Protein AF-A0A952EZM9-F1 (afdb_monomer_lite)

Secondary structure (DSSP, 8-state):
-------HHHHHHHHHHHHHHHHHHHHHHTT---HHHHHHHHHHHHHHHHHHHHHHHHHHTTT-EE-TTT--SSEEEEEEGGG----SSTTS-SSEEEEEEGGGTT--EEEE-TT-SS-EEE-HHHHHHHHHHHHH--TTSPPP-----

pLDDT: mean 84.85, std 15.26, range [39.38, 98.56]

Sequence (149 aa):
MSRRTPAHARSKKAEAKKARRNKRRAVRDASWLPENVLDELVTTQAAIATDLEAFDQRVTERGWEFDEEESDEEFAFWFYELSGADVEDGDLAPMTTIWMSADEDAEIVHLMLVGATEASEFTPDEFFEHIDVIEAHRLGDSAPDLDLS

Structure (mmCIF, N/CA/C/O backbone):
data_AF-A0A952EZM9-F1
#
_entry.id   AF-A0A952EZM9-F1
#
loop_
_atom_site.group_PDB
_atom_site.id
_atom_site.type_symbol
_atom_site.label_atom_id
_atom_site.label_alt_id
_atom_site.label_comp_id
_atom_site.label_asym_id
_atom_site.label_entity_id
_atom_site.label_seq_id
_atom_site.pdbx_PDB_ins_code
_atom_site.Cartn_x
_atom_site.Cartn_y
_atom_site.Cartn_z
_atom_site.occupancy
_atom_site.B_iso_or_equiv
_atom_site.auth_seq_id
_atom_site.auth_comp_id
_atom_site.auth_asym_id
_atom_site.auth_atom_id
_atom_site.pdbx_PDB_model_num
ATOM 1 N N . MET A 1 1 ? -46.713 50.381 55.520 1.00 39.38 1 MET A N 1
ATOM 2 C CA . MET A 1 1 ? -45.482 49.557 55.561 1.00 39.38 1 MET A CA 1
ATOM 3 C C . MET A 1 1 ? -45.692 48.320 54.695 1.00 39.38 1 MET A C 1
ATOM 5 O O . MET A 1 1 ? -46.380 47.405 55.123 1.00 39.38 1 MET A O 1
ATOM 9 N N . SER A 1 2 ? -45.189 48.320 53.458 1.00 41.84 2 SER A N 1
ATOM 10 C CA . SER A 1 2 ? -45.429 47.238 52.490 1.00 41.84 2 SER A CA 1
ATOM 11 C C . SER A 1 2 ? -44.274 46.233 52.535 1.00 41.84 2 SER A C 1
ATOM 13 O O . SER A 1 2 ? -43.149 46.571 52.169 1.00 41.84 2 SER A O 1
ATOM 15 N N . ARG A 1 3 ? -44.517 45.018 53.042 1.00 46.28 3 ARG A N 1
ATOM 16 C CA . ARG A 1 3 ? -43.516 43.938 53.075 1.00 46.28 3 ARG A CA 1
ATOM 17 C C . ARG A 1 3 ? -43.619 43.140 51.773 1.00 46.28 3 ARG A C 1
ATOM 19 O O . ARG A 1 3 ? -44.559 42.374 51.596 1.00 46.28 3 ARG A O 1
ATOM 26 N N . ARG A 1 4 ? -42.660 43.332 50.860 1.00 45.69 4 ARG A N 1
ATOM 27 C CA . ARG A 1 4 ? -42.502 42.509 49.647 1.00 45.69 4 ARG A CA 1
ATOM 28 C C . ARG A 1 4 ? -42.109 41.077 50.036 1.00 45.69 4 ARG A C 1
ATOM 30 O O . ARG A 1 4 ? -41.160 40.868 50.787 1.00 45.69 4 ARG A O 1
ATOM 37 N N . THR A 1 5 ? -42.842 40.103 49.515 1.00 54.62 5 THR A N 1
ATOM 38 C CA . THR A 1 5 ? -42.673 38.655 49.709 1.00 54.62 5 THR A CA 1
ATOM 39 C C . THR A 1 5 ? -41.389 38.125 49.035 1.00 54.62 5 THR A C 1
ATOM 41 O O . THR A 1 5 ? -41.083 38.533 47.913 1.00 54.62 5 THR A O 1
ATOM 44 N N . PRO A 1 6 ? -40.640 37.172 49.631 1.00 50.22 6 PRO A N 1
ATOM 45 C CA . PRO A 1 6 ? -39.350 36.705 49.110 1.00 50.22 6 PRO A CA 1
ATOM 46 C C . PRO A 1 6 ? -39.477 35.500 48.151 1.00 50.22 6 PRO A C 1
ATOM 48 O O . PRO A 1 6 ? -38.699 34.549 48.229 1.00 50.22 6 PRO A O 1
ATOM 51 N N . ALA A 1 7 ? -40.453 35.504 47.238 1.00 52.25 7 ALA A N 1
ATOM 52 C CA . ALA A 1 7 ? -40.673 34.377 46.320 1.00 52.25 7 ALA A CA 1
ATOM 53 C C . ALA A 1 7 ? -39.656 34.323 45.155 1.00 52.25 7 ALA A C 1
ATOM 55 O O . ALA A 1 7 ? -39.306 33.242 44.685 1.00 52.25 7 ALA A O 1
ATOM 56 N N . HIS A 1 8 ? -39.090 35.461 44.731 1.00 49.81 8 HIS A N 1
ATOM 57 C CA . HIS A 1 8 ? -38.210 35.514 43.551 1.00 49.81 8 HIS A CA 1
ATOM 58 C C . HIS A 1 8 ? -36.749 35.080 43.780 1.00 49.81 8 HIS A C 1
ATOM 60 O O . HIS A 1 8 ? -36.046 34.766 42.821 1.00 49.81 8 HIS A O 1
ATOM 66 N N . ALA A 1 9 ? -36.267 35.023 45.025 1.00 50.75 9 ALA A N 1
ATOM 67 C CA . ALA A 1 9 ? -34.860 34.713 45.311 1.00 50.75 9 ALA A CA 1
ATOM 68 C C . ALA A 1 9 ? -34.541 33.203 45.337 1.00 50.75 9 ALA A C 1
ATOM 70 O O . ALA A 1 9 ? -33.388 32.812 45.144 1.00 50.75 9 ALA A O 1
ATOM 71 N N . ARG A 1 10 ? -35.544 32.339 45.564 1.00 53.44 10 ARG A N 1
ATOM 72 C CA . ARG A 1 10 ? -35.362 30.873 45.587 1.00 53.44 10 ARG A CA 1
ATOM 73 C C . ARG A 1 10 ? -35.267 30.265 44.184 1.00 53.44 10 ARG A C 1
ATOM 75 O O . ARG A 1 10 ? -34.475 29.350 43.986 1.00 53.44 10 ARG A O 1
ATOM 82 N N . SER A 1 11 ? -35.997 30.821 43.217 1.00 60.25 11 SER A N 1
ATOM 83 C CA . SER A 1 11 ? -35.998 30.374 41.814 1.00 60.25 11 SER A CA 1
ATOM 84 C C . SER A 1 11 ? -34.619 30.546 41.153 1.00 60.25 11 SER A C 1
ATOM 86 O O . SER A 1 11 ? -34.036 29.564 40.697 1.00 60.25 11 SER A O 1
ATOM 88 N N . LYS A 1 12 ? -34.009 31.739 41.238 1.00 59.03 12 LYS A N 1
ATOM 89 C CA . LYS A 1 12 ? -32.684 32.012 40.640 1.00 59.03 12 LYS A CA 1
ATOM 90 C C . LYS A 1 12 ? -31.560 31.131 41.202 1.00 59.03 12 LYS A C 1
ATOM 92 O O . LYS A 1 12 ? -30.672 30.698 40.470 1.00 59.03 12 LYS A O 1
ATOM 97 N N . LYS A 1 13 ? -31.590 30.830 42.508 1.00 65.00 13 LYS A N 1
ATOM 98 C CA . LYS A 1 13 ? -30.594 29.948 43.148 1.00 65.00 13 LYS A CA 1
ATOM 99 C C . LYS A 1 13 ? -30.752 28.482 42.725 1.00 65.00 13 LYS A C 1
ATOM 101 O O . LYS A 1 13 ? -29.748 27.779 42.606 1.00 65.00 13 LYS A O 1
ATOM 106 N N . ALA A 1 14 ? -31.982 28.023 42.492 1.00 65.38 14 ALA A N 1
ATOM 107 C CA . ALA A 1 14 ? -32.257 26.668 42.019 1.00 65.38 14 ALA A CA 1
ATOM 108 C C . ALA A 1 14 ? -31.802 26.472 40.564 1.00 65.38 14 ALA A C 1
ATOM 110 O O . ALA A 1 14 ? -31.145 25.476 40.258 1.00 65.38 14 ALA A O 1
ATOM 111 N N . GLU A 1 15 ? -32.057 27.452 39.694 1.00 65.94 15 GLU A N 1
ATOM 112 C CA . GLU A 1 15 ? -31.605 27.422 38.299 1.00 65.94 15 GLU A CA 1
ATOM 113 C C . GLU A 1 15 ? -30.081 27.468 38.179 1.00 65.94 15 GLU A C 1
ATOM 115 O O . GLU A 1 15 ? -29.502 26.640 37.480 1.00 65.94 15 GLU A O 1
ATOM 120 N N . ALA A 1 16 ? -29.404 28.328 38.947 1.00 72.06 16 ALA A N 1
ATOM 121 C CA . ALA A 1 16 ? -27.940 28.374 38.978 1.00 72.06 16 ALA A CA 1
ATOM 122 C C . ALA A 1 16 ? -27.315 27.039 39.432 1.00 72.06 16 ALA A C 1
ATOM 124 O O . ALA A 1 16 ? -26.268 26.618 38.931 1.00 72.06 16 ALA A O 1
ATOM 125 N N . LYS A 1 17 ? -27.967 26.333 40.366 1.00 75.62 17 LYS A N 1
ATOM 126 C CA . LYS A 1 17 ? -27.540 25.000 40.809 1.00 75.62 17 LYS A CA 1
ATOM 127 C C . LYS A 1 17 ? -27.775 23.944 39.726 1.00 75.62 17 LYS A C 1
ATOM 129 O O . LYS A 1 17 ? -26.902 23.101 39.515 1.00 75.62 17 LYS A O 1
ATOM 134 N N . LYS A 1 18 ? -28.910 24.005 39.021 1.00 73.31 18 LYS A N 1
ATOM 135 C CA . LYS A 1 18 ? -29.228 23.109 37.898 1.00 73.31 18 LYS A CA 1
ATOM 136 C C . LYS A 1 18 ? -28.245 23.314 36.742 1.00 73.31 18 LYS A C 1
ATOM 138 O O . LYS A 1 18 ? -27.682 22.336 36.266 1.00 73.31 18 LYS A O 1
ATOM 143 N N . ALA A 1 19 ? -27.942 24.564 36.396 1.00 69.44 19 ALA A N 1
ATOM 144 C CA . ALA A 1 19 ? -26.969 24.927 35.370 1.00 69.44 19 ALA A CA 1
ATOM 145 C C . ALA A 1 19 ? -25.556 24.425 35.707 1.00 69.44 19 ALA A C 1
ATOM 147 O O . ALA A 1 19 ? -24.913 23.791 34.876 1.00 69.44 19 ALA A O 1
ATOM 148 N N . ARG A 1 20 ? -25.091 24.605 36.953 1.00 71.94 20 ARG A N 1
ATOM 149 C CA . ARG A 1 20 ? -23.805 24.038 37.403 1.00 71.94 20 ARG A CA 1
ATOM 150 C C . ARG A 1 20 ? -23.781 22.513 37.345 1.00 71.94 20 ARG A C 1
ATOM 152 O O . ARG A 1 20 ? -22.770 21.944 36.949 1.00 71.94 20 ARG A O 1
ATOM 159 N N . ARG A 1 21 ? -24.870 21.846 37.741 1.00 73.19 21 ARG A N 1
ATOM 160 C CA . ARG A 1 21 ? -24.965 20.380 37.676 1.00 73.19 21 ARG A CA 1
ATOM 161 C C . ARG A 1 21 ? -24.950 19.885 36.231 1.00 73.19 21 ARG A C 1
ATOM 163 O O . ARG A 1 21 ? -24.291 18.891 35.964 1.00 73.19 21 ARG A O 1
ATOM 170 N N . ASN A 1 22 ? -25.625 20.594 35.329 1.00 73.50 22 ASN A N 1
ATOM 171 C CA . ASN A 1 22 ? -25.655 20.260 33.911 1.00 73.50 22 ASN A CA 1
ATOM 172 C C . ASN A 1 22 ? -24.280 20.458 33.264 1.00 73.50 22 ASN A C 1
ATOM 174 O O . ASN A 1 22 ? -23.785 19.561 32.601 1.00 73.50 22 ASN A O 1
ATOM 178 N N . LYS A 1 23 ? -23.600 21.572 33.571 1.00 68.44 23 LYS A N 1
ATOM 179 C CA . LYS A 1 23 ? -22.241 21.846 33.080 1.00 68.44 23 LYS A CA 1
ATOM 180 C C . LYS A 1 23 ? -21.229 20.799 33.564 1.00 68.44 23 LYS A C 1
ATOM 182 O O . LYS A 1 23 ? -20.377 20.374 32.803 1.00 68.44 23 LYS A O 1
ATOM 187 N N . ARG A 1 24 ? -21.356 20.334 34.813 1.00 71.62 24 ARG A N 1
ATOM 188 C CA . ARG A 1 24 ? -20.529 19.236 35.352 1.00 71.62 24 ARG A CA 1
ATOM 189 C C . ARG A 1 24 ? -20.840 17.870 34.739 1.00 71.62 24 ARG A C 1
ATOM 191 O O . ARG A 1 24 ? -19.959 17.024 34.750 1.00 71.62 24 ARG A O 1
ATOM 198 N N . ARG A 1 25 ? -22.073 17.636 34.280 1.00 70.19 25 ARG A N 1
ATOM 199 C CA . ARG A 1 25 ? -22.438 16.406 33.561 1.00 70.19 25 ARG A CA 1
ATOM 200 C C . ARG A 1 25 ? -21.888 16.433 32.145 1.00 70.19 25 ARG A C 1
ATOM 202 O O . ARG A 1 25 ? -21.116 15.555 31.825 1.00 70.19 25 ARG A O 1
ATOM 209 N N . ALA A 1 26 ? -22.122 17.513 31.403 1.00 62.03 26 ALA A N 1
ATOM 210 C CA . ALA A 1 26 ? -21.596 17.681 30.049 1.00 62.03 26 ALA A CA 1
ATOM 211 C C . ALA A 1 26 ? -20.063 17.536 29.971 1.00 62.03 26 ALA A C 1
ATOM 213 O O . ALA A 1 26 ? -19.563 16.874 29.077 1.00 62.03 26 ALA A O 1
ATOM 214 N N . VAL A 1 27 ? -19.315 18.088 30.936 1.00 65.75 27 VAL A N 1
ATOM 215 C CA . VAL A 1 27 ? -17.847 17.916 31.001 1.00 65.75 27 VAL A CA 1
ATOM 216 C C . VAL A 1 27 ? -17.436 16.473 31.322 1.00 65.75 27 VAL A C 1
ATOM 218 O O . VAL A 1 27 ? -16.376 16.037 30.896 1.00 65.75 27 VAL A O 1
ATOM 221 N N . ARG A 1 28 ? -18.249 15.730 32.081 1.00 59.09 28 ARG A N 1
ATOM 222 C CA . ARG A 1 28 ? -17.972 14.324 32.399 1.00 59.09 28 ARG A CA 1
ATOM 223 C C . ARG A 1 28 ? -18.325 13.406 31.228 1.00 59.09 28 ARG A C 1
ATOM 225 O O . ARG A 1 28 ? -17.558 12.505 30.933 1.00 59.09 28 ARG A O 1
ATOM 232 N N . ASP A 1 29 ? -19.450 13.670 30.573 1.00 58.50 29 ASP A N 1
ATOM 233 C CA . ASP A 1 29 ? -19.930 12.909 29.419 1.00 58.50 29 ASP A CA 1
ATOM 234 C C . ASP A 1 29 ? -19.012 13.129 28.200 1.00 58.50 29 ASP A C 1
ATOM 236 O O . ASP A 1 29 ? -18.771 12.197 27.450 1.00 58.50 29 ASP A O 1
ATOM 240 N N . ALA A 1 30 ? -18.408 14.317 28.052 1.00 59.75 30 ALA A N 1
ATOM 241 C CA . ALA A 1 30 ? -17.426 14.606 26.998 1.00 59.75 30 ALA A CA 1
ATOM 242 C C . ALA A 1 30 ? -16.070 13.888 27.167 1.00 59.75 30 ALA A C 1
ATOM 244 O O . ALA A 1 30 ? -15.257 13.918 26.254 1.00 59.75 30 ALA A O 1
ATOM 245 N N . SER A 1 31 ? -15.803 13.286 28.329 1.00 64.31 31 SER A N 1
ATOM 246 C CA . SER A 1 31 ? -14.530 12.618 28.642 1.00 64.31 31 SER A CA 1
ATOM 247 C C . SER A 1 31 ? -14.684 11.103 28.815 1.00 64.31 31 SER A C 1
ATOM 249 O O . SER A 1 31 ? -13.719 10.441 29.188 1.00 64.31 31 SER A O 1
ATOM 251 N N . TRP A 1 32 ? -15.888 10.558 28.620 1.00 65.31 32 TRP A N 1
ATOM 252 C CA . TRP A 1 32 ? -16.199 9.158 28.889 1.00 65.31 32 TRP A CA 1
ATOM 253 C C . TRP A 1 32 ? -16.685 8.473 27.615 1.00 65.31 32 TRP A C 1
ATOM 255 O O . TRP A 1 32 ? -17.843 8.634 27.227 1.00 65.31 32 TRP A O 1
ATOM 265 N N . LEU A 1 33 ? -15.807 7.690 26.989 1.00 70.38 33 LEU A N 1
ATOM 266 C CA . LEU A 1 33 ? -16.214 6.728 25.972 1.00 70.38 33 LEU A CA 1
ATOM 267 C C . LEU A 1 33 ? -16.772 5.480 26.679 1.00 70.38 33 LEU A C 1
ATOM 269 O O . LEU A 1 33 ? -16.143 4.984 27.617 1.00 70.38 33 LEU A O 1
ATOM 273 N N . PRO A 1 34 ? -17.965 4.991 26.301 1.00 76.25 34 PRO A N 1
ATOM 274 C CA . PRO A 1 34 ? -18.461 3.700 26.760 1.00 76.25 34 PRO A CA 1
ATOM 275 C C . PRO A 1 34 ? -17.461 2.580 26.440 1.00 76.25 34 PRO A C 1
ATOM 277 O O . PRO A 1 34 ? -16.847 2.591 25.379 1.00 76.25 34 PRO A O 1
ATOM 280 N N . GLU A 1 35 ? -17.326 1.604 27.336 1.00 76.19 35 GLU A N 1
ATOM 281 C CA . GLU A 1 35 ? -16.387 0.477 27.194 1.00 76.19 35 GLU A CA 1
ATOM 282 C C . GLU A 1 35 ? -16.592 -0.286 25.876 1.00 76.19 35 GLU A C 1
ATOM 284 O O . GLU A 1 35 ? -15.631 -0.583 25.182 1.00 76.19 35 GLU A O 1
ATOM 289 N N . ASN A 1 36 ? -17.845 -0.446 25.438 1.00 75.00 36 ASN A N 1
ATOM 290 C CA . ASN A 1 36 ? -18.168 -1.077 24.159 1.00 75.00 36 ASN A CA 1
ATOM 291 C C . ASN A 1 36 ? -17.677 -0.298 22.924 1.00 75.00 36 ASN A C 1
ATOM 293 O O . ASN A 1 36 ? -17.487 -0.907 21.884 1.00 75.00 36 ASN A O 1
ATOM 297 N N . VAL A 1 37 ? -17.505 1.026 23.021 1.00 79.88 37 VAL A N 1
ATOM 298 C CA . VAL A 1 37 ? -16.959 1.851 21.926 1.00 79.88 37 VAL A CA 1
ATOM 299 C C . VAL A 1 37 ? -15.434 1.755 21.904 1.00 79.88 37 VAL A C 1
ATOM 301 O O . VAL A 1 37 ? -14.836 1.747 20.838 1.00 79.88 37 VAL A O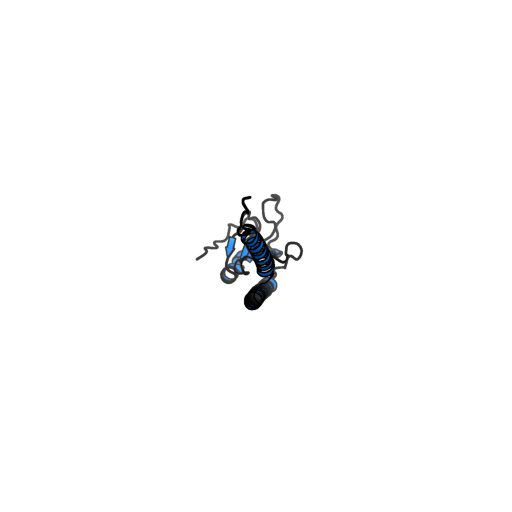 1
ATOM 304 N N . LEU A 1 38 ? -14.796 1.657 23.074 1.00 80.75 38 LEU A N 1
ATOM 305 C CA . LEU A 1 38 ? -13.353 1.421 23.163 1.00 80.75 38 LEU A CA 1
ATOM 306 C C . LEU A 1 38 ? -12.980 0.041 22.604 1.00 80.75 38 LEU A C 1
ATOM 308 O O . LEU A 1 38 ? -12.043 -0.048 21.820 1.00 80.75 38 LEU A O 1
ATOM 312 N N . ASP A 1 39 ? -13.731 -1.005 22.957 1.00 82.31 39 ASP A N 1
ATOM 313 C CA . ASP A 1 39 ? -13.507 -2.364 22.444 1.00 82.31 39 ASP A CA 1
ATOM 314 C C . ASP A 1 39 ? -13.660 -2.444 20.917 1.00 82.31 39 ASP A C 1
ATOM 316 O O . ASP A 1 39 ? -12.883 -3.128 20.250 1.00 82.31 39 ASP A O 1
ATOM 320 N N . GLU A 1 40 ? -14.640 -1.729 20.357 1.00 82.94 40 GLU A N 1
ATOM 321 C CA . GLU A 1 40 ? -14.854 -1.627 18.909 1.00 82.94 40 GLU A CA 1
ATOM 322 C C . GLU A 1 40 ? -13.668 -0.943 18.221 1.00 82.94 40 GLU A C 1
ATOM 324 O O . GLU A 1 40 ? -13.084 -1.532 17.318 1.00 82.94 40 GLU A O 1
ATOM 329 N N . LEU A 1 41 ? -13.234 0.226 18.711 1.00 83.56 41 LEU A N 1
ATOM 330 C CA . LEU A 1 41 ? -12.075 0.944 18.162 1.00 83.56 41 LEU A CA 1
ATOM 331 C C . LEU A 1 41 ? -10.793 0.100 18.187 1.00 83.56 41 LEU A C 1
ATOM 333 O O . LEU A 1 41 ? -10.049 0.080 17.211 1.00 83.56 41 LEU A O 1
ATOM 337 N N . VAL A 1 42 ? -10.546 -0.614 19.290 1.00 85.56 42 VAL A N 1
ATOM 338 C CA . VAL A 1 42 ? -9.386 -1.511 19.418 1.00 85.56 42 VAL A CA 1
ATOM 339 C C . VAL A 1 42 ? -9.485 -2.675 18.435 1.00 85.56 42 VAL A C 1
ATOM 341 O O . VAL A 1 42 ? -8.481 -3.065 17.846 1.00 85.56 42 VAL A O 1
ATOM 344 N N . THR A 1 43 ? -10.684 -3.226 18.246 1.00 89.06 43 THR A N 1
ATOM 345 C CA . THR A 1 43 ? -10.909 -4.329 17.305 1.00 89.06 43 THR A CA 1
ATOM 346 C C . THR A 1 43 ? -10.694 -3.878 15.860 1.00 89.06 43 THR A C 1
ATOM 348 O O . THR A 1 43 ? -10.038 -4.594 15.110 1.00 89.06 43 THR A O 1
ATOM 351 N N . THR A 1 44 ? -11.175 -2.688 15.487 1.00 87.06 44 THR A N 1
ATOM 352 C CA . THR A 1 44 ? -10.957 -2.110 14.153 1.00 87.06 44 THR A CA 1
ATOM 353 C C . THR A 1 44 ? -9.475 -1.843 13.897 1.00 87.06 44 THR A C 1
ATOM 355 O O . THR A 1 44 ? -8.944 -2.326 12.906 1.00 87.06 44 THR A O 1
ATOM 358 N N . GLN A 1 45 ? -8.765 -1.179 14.817 1.00 88.62 45 GLN A N 1
ATOM 359 C CA . GLN A 1 45 ? -7.321 -0.939 14.662 1.00 88.62 45 GLN A CA 1
ATOM 360 C C . GLN A 1 45 ? -6.509 -2.234 14.555 1.00 88.62 45 GLN A C 1
ATOM 362 O O . GLN A 1 45 ? -5.559 -2.305 13.781 1.00 88.62 45 GLN A O 1
ATOM 367 N N . ALA A 1 46 ? -6.884 -3.275 15.303 1.00 90.69 46 ALA A N 1
ATOM 368 C CA . ALA A 1 46 ? -6.230 -4.576 15.197 1.00 90.69 46 ALA A CA 1
ATOM 369 C C . ALA A 1 46 ? -6.478 -5.257 13.839 1.00 90.69 46 ALA A C 1
ATOM 371 O O . ALA A 1 46 ? -5.586 -5.945 13.343 1.00 90.69 46 ALA A O 1
ATOM 372 N N . ALA A 1 47 ? -7.664 -5.076 13.247 1.00 91.50 47 ALA A N 1
ATOM 373 C CA . ALA A 1 47 ? -7.971 -5.580 11.910 1.00 91.50 47 ALA A CA 1
ATOM 374 C C . ALA A 1 47 ? -7.124 -4.870 10.844 1.00 91.50 47 ALA A C 1
ATOM 376 O O . ALA A 1 47 ? -6.396 -5.548 10.131 1.00 91.50 47 ALA A O 1
ATOM 377 N N . ILE A 1 48 ? -7.097 -3.531 10.849 1.00 92.31 48 ILE A N 1
ATOM 378 C CA . ILE A 1 48 ? -6.284 -2.724 9.919 1.00 92.31 48 ILE A CA 1
ATOM 379 C C . ILE A 1 48 ? -4.807 -3.138 9.986 1.00 92.31 48 ILE A C 1
ATOM 381 O O . ILE A 1 48 ? -4.177 -3.383 8.963 1.00 92.31 48 ILE A O 1
ATOM 385 N N . ALA A 1 49 ? -4.253 -3.286 11.195 1.00 91.69 49 ALA A N 1
ATOM 386 C CA . ALA A 1 49 ? -2.866 -3.723 11.361 1.00 91.69 49 ALA A CA 1
ATOM 387 C C . ALA A 1 49 ? -2.617 -5.139 10.808 1.00 91.69 49 ALA A C 1
ATOM 389 O O . ALA A 1 49 ? -1.557 -5.398 10.246 1.00 91.69 49 ALA A O 1
ATOM 390 N N . THR A 1 50 ? -3.591 -6.046 10.952 1.00 94.31 50 THR A N 1
ATOM 391 C CA . THR A 1 50 ? -3.507 -7.406 10.394 1.00 94.31 50 THR A CA 1
ATOM 392 C C . THR A 1 50 ? -3.520 -7.376 8.865 1.00 94.31 50 THR A C 1
ATOM 394 O O . THR A 1 50 ? -2.753 -8.103 8.237 1.00 94.31 50 THR A O 1
ATOM 397 N N . ASP A 1 51 ? -4.366 -6.536 8.268 1.00 93.69 51 ASP A N 1
ATOM 398 C CA . ASP A 1 51 ? -4.489 -6.418 6.815 1.00 93.69 51 ASP A CA 1
ATOM 399 C C . ASP A 1 51 ? -3.239 -5.768 6.199 1.00 93.69 51 ASP A C 1
ATOM 401 O O . ASP A 1 51 ? -2.712 -6.283 5.211 1.00 93.69 51 ASP A O 1
ATOM 405 N N . LEU A 1 52 ? -2.682 -4.730 6.837 1.00 94.88 52 LEU A N 1
ATOM 406 C CA . LEU A 1 52 ? -1.403 -4.130 6.438 1.00 94.88 52 LEU A CA 1
ATOM 407 C C . LEU A 1 52 ? -0.234 -5.119 6.550 1.00 94.88 52 LEU A C 1
ATOM 409 O O . LEU A 1 52 ? 0.575 -5.199 5.631 1.00 94.88 52 LEU A O 1
ATOM 413 N N . GLU A 1 53 ? -0.150 -5.910 7.626 1.00 95.00 53 GLU A N 1
ATOM 414 C CA . GLU A 1 53 ? 0.893 -6.940 7.780 1.00 95.00 53 GLU A CA 1
ATOM 415 C C . GLU A 1 53 ? 0.772 -8.031 6.700 1.00 95.00 53 GLU A C 1
ATOM 417 O O . GLU A 1 53 ? 1.771 -8.483 6.134 1.00 95.00 53 GLU A O 1
ATOM 422 N N . ALA A 1 54 ? -0.456 -8.441 6.366 1.00 95.56 54 ALA A N 1
ATOM 423 C CA . ALA A 1 54 ? -0.701 -9.404 5.296 1.00 95.56 54 ALA A CA 1
ATOM 424 C C . ALA A 1 54 ? -0.347 -8.838 3.911 1.00 95.56 54 ALA A C 1
ATOM 426 O O . ALA A 1 54 ? 0.171 -9.569 3.060 1.00 95.56 54 ALA A O 1
ATOM 427 N N . PHE A 1 55 ? -0.622 -7.553 3.674 1.00 97.62 55 PHE A N 1
ATOM 428 C CA . PHE A 1 55 ? -0.243 -6.863 2.446 1.00 97.62 55 PHE A CA 1
ATOM 429 C C . PHE A 1 55 ? 1.281 -6.739 2.325 1.00 97.62 55 PHE A C 1
ATOM 431 O O . PHE A 1 55 ? 1.839 -7.177 1.315 1.00 97.62 55 PHE A O 1
ATOM 438 N N . ASP A 1 56 ? 1.948 -6.248 3.377 1.00 97.81 56 ASP A N 1
ATOM 439 C CA . ASP A 1 56 ? 3.407 -6.112 3.474 1.00 97.81 56 ASP A CA 1
ATOM 440 C C . ASP A 1 56 ? 4.122 -7.420 3.127 1.00 97.81 56 ASP A C 1
ATOM 442 O O . ASP A 1 56 ? 4.991 -7.459 2.253 1.00 97.81 56 ASP A O 1
ATOM 446 N N . GLN A 1 57 ? 3.703 -8.522 3.757 1.00 97.88 57 GLN A N 1
ATOM 447 C CA . GLN A 1 57 ? 4.288 -9.834 3.507 1.00 97.88 57 GLN A CA 1
ATOM 448 C C . GLN A 1 57 ? 4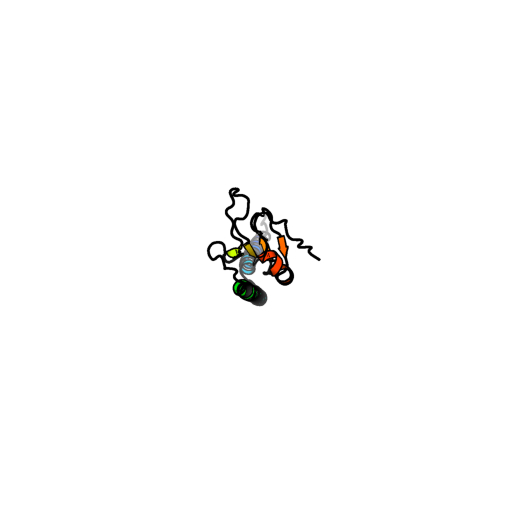.220 -10.202 2.020 1.00 97.88 57 GLN A C 1
ATOM 450 O O . GLN A 1 57 ? 5.203 -10.673 1.445 1.00 97.88 57 GLN A O 1
ATOM 455 N N . ARG A 1 58 ? 3.064 -9.980 1.384 1.00 97.94 58 ARG A N 1
ATOM 456 C CA . ARG A 1 58 ? 2.840 -10.348 -0.018 1.00 97.94 58 ARG A CA 1
ATOM 457 C C . ARG A 1 58 ? 3.669 -9.501 -0.982 1.00 97.94 58 ARG A C 1
ATOM 459 O O . ARG A 1 58 ? 4.172 -10.055 -1.959 1.00 97.94 58 ARG A O 1
ATOM 466 N N . VAL A 1 59 ? 3.808 -8.194 -0.751 1.00 97.81 59 VAL A N 1
ATOM 467 C CA . VAL A 1 59 ? 4.606 -7.325 -1.639 1.00 97.81 59 VAL A CA 1
ATOM 468 C C . VAL A 1 59 ? 6.106 -7.519 -1.416 1.00 97.81 59 VAL A C 1
ATOM 470 O O . VAL A 1 59 ? 6.867 -7.621 -2.381 1.00 97.81 59 VAL A O 1
ATOM 473 N N . THR A 1 60 ? 6.539 -7.707 -0.170 1.00 97.25 60 THR A N 1
ATOM 474 C CA . THR A 1 60 ? 7.950 -7.940 0.165 1.00 97.25 60 THR A CA 1
ATOM 475 C C . THR A 1 60 ? 8.465 -9.265 -0.406 1.00 97.25 60 THR A C 1
ATOM 477 O O . THR A 1 60 ? 9.584 -9.333 -0.918 1.00 97.25 60 THR A O 1
ATOM 480 N N . GLU A 1 61 ? 7.639 -10.319 -0.443 1.00 97.69 61 GLU A N 1
ATOM 481 C CA . GLU A 1 61 ? 7.974 -11.583 -1.128 1.00 97.69 61 GLU A CA 1
ATOM 482 C C . GLU A 1 61 ? 8.265 -11.410 -2.630 1.00 97.69 61 GLU A C 1
ATOM 484 O O . GLU A 1 61 ? 8.929 -12.256 -3.239 1.00 97.69 61 GLU A O 1
ATOM 489 N N . ARG A 1 62 ? 7.802 -10.307 -3.226 1.00 97.44 62 ARG A N 1
ATOM 490 C CA . ARG A 1 62 ? 7.996 -9.957 -4.638 1.00 97.44 62 ARG A CA 1
ATOM 491 C C . ARG A 1 62 ? 9.111 -8.935 -4.873 1.00 97.44 62 ARG A C 1
ATOM 493 O O . ARG A 1 62 ? 9.412 -8.613 -6.021 1.00 97.44 62 ARG A O 1
ATOM 500 N N . GLY A 1 63 ? 9.777 -8.490 -3.808 1.00 97.06 63 GLY A N 1
ATOM 501 C CA . GLY A 1 63 ? 10.920 -7.581 -3.877 1.00 97.06 63 GLY A CA 1
ATOM 502 C C . GLY A 1 63 ? 10.566 -6.100 -3.769 1.00 97.06 63 GLY A C 1
ATOM 503 O O . GLY A 1 63 ? 11.378 -5.271 -4.170 1.00 97.06 63 GLY A O 1
ATOM 504 N N . TRP A 1 64 ? 9.379 -5.772 -3.256 1.00 98.38 64 TRP A N 1
ATOM 505 C CA . TRP A 1 64 ? 9.095 -4.426 -2.760 1.00 98.38 64 TRP A CA 1
ATOM 506 C C . TRP A 1 64 ? 9.796 -4.210 -1.417 1.00 98.38 64 TRP A C 1
ATOM 508 O O . TRP A 1 64 ? 9.971 -5.156 -0.647 1.00 98.38 64 TRP A O 1
ATOM 518 N N . GLU A 1 65 ? 10.202 -2.975 -1.149 1.00 97.88 65 GLU A N 1
ATOM 519 C CA . GLU A 1 65 ? 10.857 -2.578 0.095 1.00 97.88 65 GLU A CA 1
ATOM 520 C C . GLU A 1 65 ? 9.982 -1.568 0.833 1.00 97.88 65 GLU A C 1
ATOM 522 O O . GLU A 1 65 ? 9.452 -0.643 0.219 1.00 97.88 65 GLU A O 1
ATOM 527 N N . PHE A 1 66 ? 9.805 -1.777 2.138 1.00 97.06 66 PHE A N 1
ATOM 528 C CA . PHE A 1 66 ? 9.077 -0.856 3.004 1.00 97.06 66 PHE A CA 1
ATOM 529 C C . PHE A 1 66 ? 9.898 0.416 3.229 1.00 97.06 66 PHE A C 1
ATOM 531 O O . PHE A 1 66 ? 11.072 0.347 3.598 1.00 97.06 66 PHE A O 1
ATOM 538 N N . ASP A 1 67 ? 9.274 1.573 3.030 1.00 95.88 67 ASP A N 1
ATOM 539 C CA . ASP A 1 67 ? 9.910 2.871 3.215 1.00 95.88 67 ASP A CA 1
ATOM 540 C C . ASP A 1 67 ? 9.727 3.346 4.662 1.00 95.88 67 ASP A C 1
ATOM 542 O O . ASP A 1 67 ? 8.726 3.974 5.006 1.00 95.88 67 ASP A O 1
ATOM 546 N N . GLU A 1 68 ? 10.689 3.033 5.533 1.00 93.62 68 GLU A N 1
ATOM 547 C CA . GLU A 1 68 ? 10.664 3.477 6.936 1.00 93.62 68 GLU A CA 1
ATOM 548 C C . GLU A 1 68 ? 10.755 5.008 7.095 1.00 93.62 68 GLU A C 1
ATOM 550 O O . GLU A 1 68 ? 10.458 5.515 8.178 1.00 93.62 68 GLU A O 1
ATOM 555 N N . GLU A 1 69 ? 11.209 5.743 6.073 1.00 93.62 69 GLU A N 1
ATOM 556 C CA . GLU A 1 69 ? 11.395 7.195 6.151 1.00 93.62 69 GLU A CA 1
ATOM 557 C C . GLU A 1 69 ? 10.099 7.952 5.841 1.00 93.62 69 GLU A C 1
ATOM 559 O O . GLU A 1 69 ? 9.794 8.931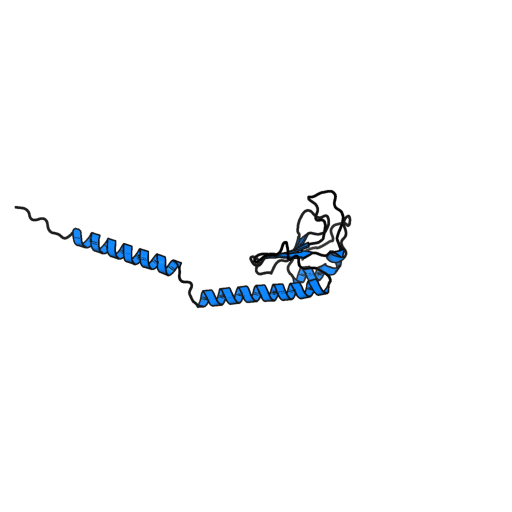 6.528 1.00 93.62 69 GLU A O 1
ATOM 564 N N . GLU A 1 70 ? 9.337 7.491 4.846 1.00 91.88 70 GLU A N 1
ATOM 565 C CA . GLU A 1 70 ? 8.052 8.088 4.454 1.00 91.88 70 GLU A CA 1
ATOM 566 C C . GLU A 1 70 ? 6.849 7.489 5.205 1.00 91.88 70 GLU A C 1
ATOM 568 O O . GLU A 1 70 ? 5.790 8.114 5.270 1.00 91.88 70 GLU A O 1
ATOM 573 N N . SER A 1 71 ? 6.993 6.302 5.804 1.00 94.06 71 SER A N 1
ATOM 574 C CA . SER A 1 71 ? 5.911 5.659 6.564 1.00 94.06 71 SER A CA 1
ATOM 575 C C . SER A 1 71 ? 5.779 6.176 7.999 1.00 94.06 71 SER A C 1
ATOM 577 O O . SER A 1 71 ? 6.765 6.440 8.691 1.00 94.06 71 SER A O 1
ATOM 579 N N . ASP A 1 72 ? 4.542 6.236 8.493 1.00 93.38 72 ASP A N 1
ATOM 580 C CA . ASP A 1 72 ? 4.205 6.614 9.864 1.00 93.38 72 ASP A CA 1
ATOM 581 C C . ASP A 1 72 ? 2.991 5.831 10.416 1.00 93.38 72 ASP A C 1
ATOM 583 O O . ASP A 1 72 ? 2.730 4.695 10.025 1.00 93.38 72 ASP A O 1
ATOM 587 N N . GLU A 1 73 ? 2.296 6.380 11.420 1.00 88.00 73 GLU A N 1
ATOM 588 C CA . GLU A 1 73 ? 1.113 5.737 12.017 1.00 88.00 73 GLU A CA 1
ATOM 589 C C . GLU A 1 73 ? -0.127 5.792 11.104 1.00 88.00 73 GLU A C 1
ATOM 591 O O . GLU A 1 73 ? -1.067 5.027 11.317 1.00 88.00 73 GLU A O 1
ATOM 596 N N . GLU A 1 74 ? -0.153 6.701 10.128 1.00 89.81 74 GLU A N 1
ATOM 597 C CA . GLU A 1 74 ? -1.290 6.962 9.242 1.00 89.81 74 GLU A CA 1
ATOM 598 C C . GLU A 1 74 ? -1.072 6.355 7.853 1.00 89.81 74 GLU A C 1
ATOM 600 O O . GLU A 1 74 ? -2.027 5.850 7.258 1.00 89.81 74 GLU A O 1
ATOM 605 N N . PHE A 1 75 ? 0.171 6.352 7.363 1.00 93.06 75 PHE A N 1
ATOM 606 C CA . PHE A 1 75 ? 0.529 5.852 6.040 1.00 93.06 75 PHE A CA 1
ATOM 607 C C . PHE A 1 75 ? 1.639 4.806 6.083 1.00 93.06 75 PHE A C 1
ATOM 609 O O . PHE A 1 75 ? 2.650 4.963 6.764 1.00 93.06 75 PHE A O 1
ATOM 616 N N . ALA A 1 76 ? 1.474 3.767 5.271 1.00 96.31 76 ALA A N 1
ATOM 617 C CA . ALA A 1 76 ? 2.501 2.774 4.998 1.00 96.31 76 ALA A CA 1
ATOM 618 C C . ALA A 1 76 ? 2.908 2.867 3.525 1.00 96.31 76 ALA A C 1
ATOM 620 O O . ALA A 1 76 ? 2.042 2.789 2.653 1.00 96.31 76 ALA A O 1
ATOM 621 N N . PHE A 1 77 ? 4.201 3.042 3.259 1.00 97.88 77 PHE A N 1
ATOM 622 C CA . PHE A 1 77 ? 4.780 3.198 1.927 1.00 97.88 77 PHE A CA 1
ATOM 623 C C . PHE A 1 77 ? 5.704 2.030 1.584 1.00 97.88 77 PHE A C 1
ATOM 625 O O . PHE A 1 77 ? 6.473 1.548 2.415 1.00 97.88 77 PHE A O 1
ATOM 632 N N . TRP A 1 78 ? 5.677 1.624 0.316 1.00 98.56 78 TRP A N 1
ATOM 633 C CA . TRP A 1 78 ? 6.645 0.697 -0.260 1.00 98.56 78 TRP A CA 1
ATOM 634 C C . TRP A 1 78 ? 7.113 1.197 -1.619 1.00 98.56 78 TRP A C 1
ATOM 636 O O . TRP A 1 78 ? 6.338 1.778 -2.380 1.00 98.56 78 TRP A O 1
ATOM 646 N N . PHE A 1 79 ? 8.356 0.898 -1.976 1.00 97.62 79 PHE A N 1
ATOM 647 C CA . PHE A 1 79 ? 8.900 1.183 -3.299 1.00 97.62 79 PHE A CA 1
ATOM 648 C C . PHE A 1 79 ? 9.449 -0.074 -3.967 1.00 97.62 79 PHE A C 1
ATOM 650 O O . PHE A 1 79 ? 9.878 -1.033 -3.324 1.00 97.62 79 PHE A O 1
ATOM 657 N N . TYR A 1 80 ? 9.442 -0.063 -5.297 1.00 97.94 80 TYR A N 1
ATOM 658 C CA . TYR A 1 80 ? 9.995 -1.140 -6.107 1.00 97.94 80 TYR A CA 1
ATOM 659 C C . TYR A 1 80 ? 11.323 -0.711 -6.735 1.00 97.94 80 TYR A C 1
ATOM 661 O O . TYR A 1 80 ? 11.348 -0.120 -7.819 1.00 97.94 80 TYR A O 1
ATOM 669 N N . GLU A 1 81 ? 12.440 -1.034 -6.073 1.00 95.19 81 GLU A N 1
ATOM 670 C CA . GLU A 1 81 ? 13.796 -0.588 -6.446 1.00 95.19 81 GLU A CA 1
ATOM 671 C C . GLU A 1 81 ? 14.142 -0.896 -7.918 1.00 95.19 81 GLU A C 1
ATOM 673 O O . GLU A 1 81 ? 14.744 -0.083 -8.623 1.00 95.19 81 GLU A O 1
ATOM 678 N N . LEU A 1 82 ? 13.683 -2.040 -8.442 1.00 95.44 82 LEU A N 1
ATOM 679 C CA . LEU A 1 82 ? 13.950 -2.471 -9.823 1.00 95.44 82 LEU A CA 1
ATOM 680 C C . LEU A 1 82 ? 13.268 -1.613 -10.904 1.00 95.44 82 LEU A C 1
ATOM 682 O O . LEU A 1 82 ? 13.566 -1.792 -12.09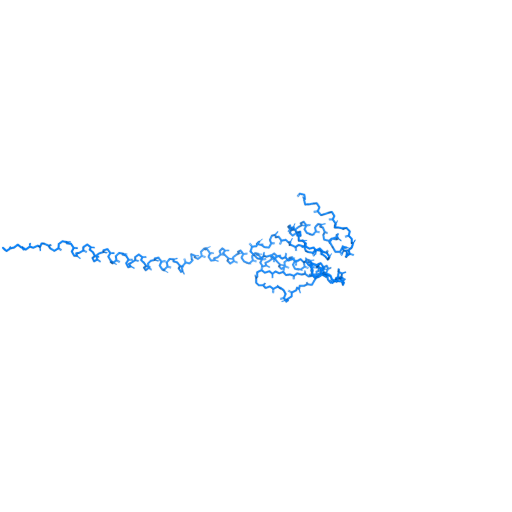3 1.00 95.44 82 LEU A O 1
ATOM 686 N N . SER A 1 83 ? 12.349 -0.722 -10.525 1.00 95.50 83 SER A N 1
ATOM 687 C CA . SER A 1 83 ? 11.738 0.258 -11.433 1.00 95.50 83 SER A CA 1
ATOM 688 C C . SER A 1 83 ? 12.511 1.573 -11.529 1.00 95.50 83 SER A C 1
ATOM 690 O O . SER A 1 83 ? 12.192 2.375 -12.404 1.00 95.50 83 SER A O 1
ATOM 692 N N . GLY A 1 84 ? 13.509 1.794 -10.665 1.00 94.38 84 GLY A N 1
ATOM 693 C CA . GLY A 1 84 ? 14.149 3.094 -10.508 1.00 94.38 84 GLY A CA 1
ATOM 694 C C . GLY A 1 84 ? 14.741 3.665 -11.795 1.00 94.38 84 GLY A C 1
ATOM 695 O O . GLY A 1 84 ? 15.409 2.971 -12.568 1.00 94.38 84 GLY A O 1
ATOM 696 N N . ALA A 1 85 ? 14.497 4.956 -12.007 1.00 92.81 85 ALA A N 1
ATOM 697 C CA . ALA A 1 85 ? 14.961 5.705 -13.160 1.00 92.81 85 ALA A CA 1
ATOM 698 C C . ALA A 1 85 ? 15.483 7.088 -12.751 1.00 92.81 85 ALA A C 1
ATOM 700 O O . ALA A 1 85 ? 15.008 7.702 -11.800 1.00 92.81 85 ALA A O 1
ATOM 701 N N . ASP A 1 86 ? 16.468 7.582 -13.500 1.00 90.06 86 ASP A N 1
ATOM 702 C CA . ASP A 1 86 ? 16.970 8.946 -13.344 1.00 90.06 86 ASP A CA 1
ATOM 703 C C . ASP A 1 86 ? 16.025 9.899 -14.087 1.00 90.06 86 ASP A C 1
ATOM 705 O O . ASP A 1 86 ? 15.950 9.880 -15.321 1.00 90.06 86 ASP A O 1
ATOM 709 N N . VAL A 1 87 ? 15.248 10.673 -13.331 1.00 87.00 87 VAL A N 1
ATOM 710 C CA . VAL A 1 87 ? 14.277 11.638 -13.854 1.00 87.00 87 VAL A CA 1
ATOM 711 C C . VAL A 1 87 ? 14.823 13.054 -13.677 1.00 87.00 87 VAL A C 1
ATOM 713 O O . VAL A 1 87 ? 15.176 13.476 -12.580 1.00 87.00 87 VAL A O 1
ATOM 716 N N . GLU A 1 88 ? 14.915 13.804 -14.778 1.00 83.00 88 GLU A N 1
ATOM 717 C CA . GLU A 1 88 ? 15.374 15.203 -14.742 1.00 83.00 88 GLU A CA 1
ATOM 718 C C . GLU A 1 88 ? 14.283 16.164 -14.239 1.00 83.00 88 GLU A C 1
ATOM 720 O O . GLU A 1 88 ? 14.590 17.262 -13.770 1.00 83.00 88 GLU A O 1
ATOM 725 N N . ASP A 1 89 ? 13.018 15.760 -14.364 1.00 84.38 89 ASP A N 1
ATOM 726 C CA . ASP A 1 89 ? 11.852 16.526 -13.938 1.00 84.38 89 ASP A CA 1
ATOM 727 C C . ASP A 1 89 ? 11.430 16.090 -12.531 1.00 84.38 89 ASP A C 1
ATOM 729 O O . ASP A 1 89 ? 11.113 14.923 -12.307 1.00 84.38 89 ASP A O 1
ATOM 733 N N . GLY A 1 90 ? 11.443 17.034 -11.588 1.00 80.31 90 GLY A N 1
ATOM 734 C CA . GLY A 1 90 ? 11.121 16.778 -10.184 1.00 80.31 90 GLY A CA 1
ATOM 735 C C . GLY A 1 90 ? 9.644 16.488 -9.921 1.00 80.31 90 GLY A C 1
ATOM 736 O O . GLY A 1 90 ? 9.321 16.048 -8.822 1.00 80.31 90 GLY A O 1
ATOM 737 N N . ASP A 1 91 ? 8.768 16.722 -10.902 1.00 86.94 91 ASP A N 1
ATOM 738 C CA . ASP A 1 91 ? 7.347 16.376 -10.805 1.00 86.94 91 ASP A CA 1
ATOM 739 C C . ASP A 1 91 ? 7.081 14.901 -11.176 1.00 86.94 91 ASP A C 1
ATOM 741 O O . ASP A 1 91 ? 5.988 14.392 -10.928 1.00 86.94 91 ASP A O 1
ATOM 745 N N . LEU A 1 92 ? 8.058 14.207 -11.775 1.00 88.81 92 LEU A N 1
ATOM 746 C CA . LEU A 1 92 ? 7.948 12.793 -12.128 1.00 88.81 92 LEU A CA 1
ATOM 747 C C . LEU A 1 92 ? 8.429 11.899 -10.988 1.00 88.81 92 LEU A C 1
ATOM 749 O O . LEU A 1 92 ? 9.491 12.123 -10.407 1.00 88.81 92 LEU A O 1
ATOM 753 N N . ALA A 1 93 ? 7.702 10.812 -10.738 1.00 90.00 93 ALA A N 1
ATOM 754 C CA . ALA A 1 93 ? 8.134 9.816 -9.770 1.00 90.00 93 ALA A CA 1
ATOM 755 C C . ALA A 1 93 ? 9.438 9.116 -10.225 1.00 90.00 93 ALA A C 1
ATOM 757 O O . ALA A 1 93 ? 9.483 8.568 -11.332 1.00 90.00 93 ALA A O 1
ATOM 758 N N . PRO A 1 94 ? 10.500 9.077 -9.398 1.00 93.69 94 PRO A N 1
ATOM 759 C CA . PRO A 1 94 ? 11.766 8.426 -9.755 1.00 93.69 94 PRO A CA 1
ATOM 760 C C . PRO A 1 94 ? 11.693 6.894 -9.684 1.00 93.69 94 PRO A C 1
ATOM 762 O O . PRO A 1 94 ? 12.535 6.196 -10.251 1.00 93.69 94 PRO A O 1
ATOM 765 N N . MET A 1 95 ? 10.699 6.361 -8.974 1.00 95.38 95 MET A N 1
ATOM 766 C CA . MET A 1 95 ? 10.474 4.936 -8.754 1.00 95.38 95 MET A CA 1
ATOM 767 C C . MET A 1 95 ? 8.974 4.657 -8.731 1.00 95.38 95 MET A C 1
ATOM 769 O O . MET A 1 95 ? 8.164 5.571 -8.588 1.00 95.38 95 MET A O 1
ATOM 773 N N . THR A 1 96 ? 8.617 3.388 -8.885 1.00 97.50 96 THR A N 1
ATOM 774 C CA . THR A 1 96 ? 7.256 2.927 -8.629 1.00 97.50 96 THR A CA 1
ATOM 775 C C . THR A 1 96 ? 7.070 2.775 -7.126 1.00 97.50 96 THR A C 1
ATOM 777 O O . THR A 1 96 ? 7.830 2.046 -6.486 1.00 97.50 96 THR A O 1
ATOM 780 N N . THR A 1 97 ? 6.057 3.447 -6.593 1.00 97.75 97 THR A N 1
ATOM 781 C CA . THR A 1 97 ? 5.746 3.515 -5.164 1.00 97.75 97 THR A CA 1
ATOM 782 C C . THR A 1 97 ? 4.285 3.156 -4.955 1.00 97.75 97 THR A C 1
ATOM 784 O O . THR A 1 97 ? 3.429 3.525 -5.761 1.00 97.75 97 THR A O 1
ATOM 787 N N . ILE A 1 98 ? 4.003 2.448 -3.869 1.00 98.44 98 ILE A N 1
ATOM 788 C CA . ILE A 1 98 ? 2.647 2.201 -3.391 1.00 98.44 98 ILE A CA 1
ATOM 789 C C . ILE A 1 98 ? 2.497 2.690 -1.959 1.00 98.44 98 ILE A C 1
ATOM 791 O O . ILE A 1 98 ? 3.468 2.684 -1.201 1.00 98.44 98 ILE A O 1
ATOM 795 N N . TRP A 1 99 ? 1.286 3.087 -1.584 1.00 98.25 99 TRP A N 1
ATOM 796 C CA . TRP A 1 99 ? 0.959 3.364 -0.192 1.00 98.25 99 TRP A CA 1
ATOM 797 C C . TRP A 1 99 ? -0.479 3.016 0.155 1.00 98.25 99 TRP A C 1
ATOM 799 O O . TRP A 1 99 ? -1.346 2.914 -0.715 1.00 98.25 99 TRP A O 1
ATOM 809 N N . MET A 1 100 ? -0.716 2.836 1.448 1.00 97.88 100 MET A N 1
ATOM 810 C CA . MET A 1 100 ? -2.029 2.568 2.028 1.00 97.88 100 MET A CA 1
ATOM 811 C C . MET A 1 100 ? -2.216 3.433 3.272 1.00 97.88 100 MET A C 1
ATOM 813 O O . MET A 1 100 ? -1.248 3.691 3.993 1.00 97.88 100 MET A O 1
ATOM 817 N N . SER A 1 101 ? -3.451 3.869 3.528 1.00 93.19 101 SER A N 1
ATOM 818 C CA . SER A 1 101 ? -3.794 4.675 4.701 1.00 93.19 101 SER A CA 1
ATOM 819 C C . SER A 1 101 ? -4.602 3.885 5.728 1.00 93.19 101 SER A C 1
ATOM 821 O O . SER A 1 101 ? -5.532 3.153 5.382 1.00 93.19 101 SER A O 1
ATOM 823 N N . ALA A 1 102 ? -4.295 4.089 7.009 1.00 89.81 102 ALA A N 1
ATOM 824 C CA . ALA A 1 102 ? -5.109 3.587 8.113 1.00 89.81 102 ALA A CA 1
ATOM 825 C C . ALA A 1 102 ? -6.493 4.264 8.183 1.00 89.81 102 ALA A C 1
ATOM 827 O O . ALA A 1 102 ? -7.446 3.643 8.649 1.00 89.81 102 ALA A O 1
ATOM 828 N N . ASP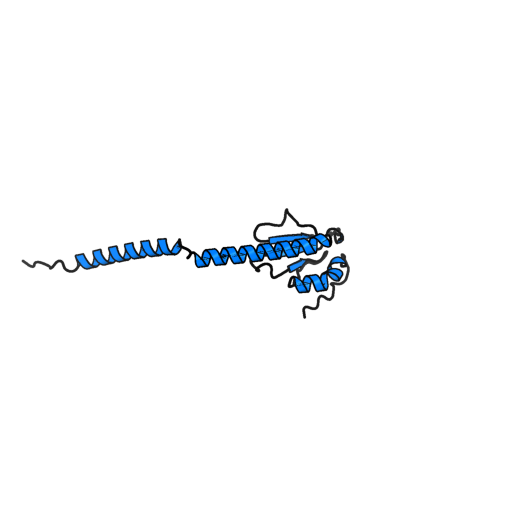 A 1 103 ? -6.624 5.504 7.697 1.00 91.31 103 ASP A N 1
ATOM 829 C CA . ASP A 1 103 ? -7.904 6.229 7.637 1.00 91.31 103 ASP A CA 1
ATOM 830 C C . ASP A 1 103 ? -8.850 5.663 6.563 1.00 91.31 103 ASP A C 1
ATOM 832 O O . ASP A 1 103 ? -10.064 5.874 6.623 1.00 91.31 103 ASP A O 1
ATOM 836 N N . GLU A 1 104 ? -8.299 4.925 5.598 1.00 91.81 104 GLU A N 1
ATOM 837 C CA . GLU A 1 104 ? -9.028 4.201 4.552 1.00 91.81 104 GLU A CA 1
ATOM 838 C C . GLU A 1 104 ? -9.198 2.717 4.906 1.00 91.81 104 GLU A C 1
ATOM 840 O O . GLU A 1 104 ? -9.379 1.885 4.021 1.00 91.81 104 GLU A O 1
ATOM 845 N N . ASP A 1 105 ? -9.088 2.378 6.196 1.00 92.50 105 ASP A N 1
ATOM 846 C CA . ASP A 1 105 ? -9.195 1.017 6.732 1.00 92.50 105 ASP A CA 1
ATOM 847 C C . ASP A 1 105 ? -8.239 0.007 6.048 1.00 92.50 105 ASP A C 1
ATOM 849 O O . ASP A 1 105 ? -8.476 -1.198 6.080 1.00 92.50 105 ASP A O 1
ATOM 853 N N . ALA A 1 106 ? -7.142 0.485 5.437 1.00 91.25 106 ALA A N 1
ATOM 854 C CA . ALA A 1 106 ? -6.259 -0.301 4.568 1.00 91.25 106 ALA A CA 1
ATOM 855 C C . ALA A 1 106 ? -6.992 -1.022 3.410 1.00 91.25 106 ALA A C 1
ATOM 857 O O . ALA A 1 106 ? -6.563 -2.078 2.944 1.00 91.25 106 ALA A O 1
ATOM 858 N N . GLU A 1 107 ? -8.089 -0.448 2.910 1.00 94.88 107 GLU A N 1
ATOM 859 C CA . GLU A 1 107 ? -8.868 -1.010 1.799 1.00 94.88 107 GLU A CA 1
ATOM 860 C C . GLU A 1 107 ? -8.418 -0.503 0.420 1.00 94.88 107 GLU A C 1
ATOM 862 O O . GLU A 1 107 ? -8.836 -1.064 -0.594 1.00 94.88 107 GLU A O 1
ATOM 867 N N . ILE A 1 108 ? -7.567 0.529 0.368 1.00 96.69 108 ILE A N 1
ATOM 868 C CA . ILE A 1 108 ? -7.113 1.175 -0.870 1.00 96.69 108 ILE A CA 1
ATOM 869 C C . ILE A 1 108 ? -5.585 1.156 -0.962 1.00 96.69 108 ILE A C 1
ATOM 871 O O . ILE A 1 108 ? -4.879 1.604 -0.059 1.00 96.69 108 ILE A O 1
ATOM 875 N N . VAL A 1 109 ? -5.087 0.649 -2.088 1.00 98.12 109 VAL A N 1
ATOM 876 C CA . VAL A 1 109 ? -3.696 0.730 -2.531 1.00 98.12 109 VAL A CA 1
ATOM 877 C C . VAL A 1 109 ? -3.591 1.859 -3.541 1.00 98.12 109 VAL A C 1
ATOM 879 O O . VAL A 1 109 ? -4.132 1.784 -4.647 1.00 98.12 109 VAL A O 1
ATOM 882 N N . HIS A 1 110 ? -2.853 2.893 -3.174 1.00 97.75 110 HIS A N 1
ATOM 883 C CA . HIS A 1 110 ? -2.488 3.965 -4.083 1.00 97.75 110 HIS A CA 1
ATOM 884 C C . HIS A 1 110 ? -1.189 3.599 -4.790 1.00 97.75 110 HIS A C 1
ATOM 886 O O . HIS A 1 110 ? -0.223 3.206 -4.144 1.00 97.75 110 HIS A O 1
ATOM 892 N N . LEU A 1 111 ? -1.156 3.729 -6.113 1.00 97.62 111 LEU A N 1
ATOM 893 C CA . LEU A 1 111 ? -0.024 3.391 -6.969 1.00 97.62 111 LEU A CA 1
ATOM 894 C C . LEU A 1 111 ? 0.473 4.628 -7.713 1.00 97.62 111 LEU A C 1
ATOM 896 O O . LEU A 1 111 ? -0.242 5.201 -8.536 1.00 97.62 111 LEU A O 1
ATOM 900 N N . MET A 1 112 ? 1.744 4.962 -7.516 1.00 96.31 112 MET A N 1
ATOM 901 C CA . MET A 1 112 ? 2.503 5.886 -8.350 1.00 96.31 112 MET A CA 1
ATOM 902 C C . MET A 1 112 ? 3.473 5.091 -9.223 1.00 96.31 112 MET A C 1
ATOM 904 O O . MET A 1 112 ? 4.427 4.510 -8.715 1.00 96.31 112 MET A O 1
ATOM 908 N N . LEU A 1 113 ? 3.258 5.068 -10.539 1.00 96.81 113 LEU A N 1
ATOM 909 C CA . LEU A 1 113 ? 4.212 4.460 -11.472 1.00 96.81 113 LEU A CA 1
ATOM 910 C C . LEU A 1 113 ? 5.448 5.347 -11.656 1.00 96.81 113 LEU A C 1
ATOM 912 O O . LEU A 1 113 ? 5.344 6.573 -11.666 1.00 96.81 113 LEU A O 1
ATOM 916 N N . VAL A 1 114 ? 6.611 4.729 -11.883 1.00 96.25 114 VAL A N 1
ATOM 917 C CA . VAL A 1 114 ? 7.820 5.466 -12.281 1.00 96.25 114 VAL A CA 1
ATOM 918 C C . VAL A 1 114 ? 7.540 6.342 -13.508 1.00 96.25 114 VAL A C 1
ATOM 920 O O . VAL A 1 114 ? 7.008 5.884 -14.517 1.00 96.25 114 VAL A O 1
ATOM 923 N N . GLY A 1 115 ? 7.906 7.620 -13.436 1.00 93.00 115 GLY A N 1
ATOM 924 C CA . GLY A 1 115 ? 7.658 8.587 -14.502 1.00 93.00 115 GLY A CA 1
ATOM 925 C C . GLY A 1 115 ? 6.216 9.086 -14.609 1.00 93.00 115 GLY A C 1
ATOM 926 O O . GLY A 1 115 ? 5.914 9.797 -15.566 1.00 93.00 115 GLY A O 1
ATOM 927 N N . ALA A 1 116 ? 5.328 8.728 -13.678 1.00 92.75 116 ALA A N 1
ATOM 928 C CA . ALA A 1 116 ? 3.980 9.283 -13.598 1.00 92.75 116 ALA A CA 1
ATOM 929 C C . ALA A 1 116 ? 3.937 10.545 -12.722 1.00 92.75 116 ALA A C 1
ATOM 931 O O . ALA A 1 116 ? 4.827 10.788 -11.907 1.00 92.75 116 ALA A O 1
ATOM 932 N N . THR A 1 117 ? 2.872 11.330 -12.902 1.00 91.25 117 THR A N 1
ATOM 933 C CA . THR A 1 117 ? 2.545 12.523 -12.096 1.00 91.25 117 THR A CA 1
ATOM 934 C C . THR A 1 117 ? 1.268 12.351 -11.273 1.00 91.25 117 THR A C 1
ATOM 936 O O . THR A 1 117 ? 0.923 13.223 -10.481 1.00 91.25 117 THR A O 1
ATOM 939 N N . GLU A 1 118 ? 0.510 11.279 -11.511 1.00 90.62 118 GLU A N 1
ATOM 940 C CA . GLU A 1 118 ? -0.801 11.031 -10.907 1.00 90.62 118 GLU A CA 1
ATOM 941 C C . GLU A 1 118 ? -0.916 9.576 -10.473 1.00 90.62 118 GLU A C 1
ATOM 943 O O . GLU A 1 118 ? -0.396 8.675 -11.140 1.00 90.62 118 GLU A O 1
ATOM 948 N N . ALA A 1 119 ? -1.559 9.374 -9.324 1.00 94.00 119 ALA A N 1
ATOM 949 C CA . ALA A 1 119 ? -1.713 8.069 -8.709 1.00 94.00 119 ALA A CA 1
ATOM 950 C C . ALA A 1 119 ? -2.955 7.364 -9.248 1.00 94.00 119 ALA A C 1
ATOM 952 O O . ALA A 1 119 ? -3.929 8.007 -9.636 1.00 94.00 119 ALA A O 1
ATOM 953 N N . SER A 1 120 ? -2.911 6.039 -9.259 1.00 94.50 120 SER A N 1
ATOM 954 C CA . SER A 1 120 ? -4.070 5.181 -9.503 1.00 94.50 120 SER A CA 1
ATOM 955 C C . SER A 1 120 ? -4.448 4.460 -8.212 1.00 94.50 120 SER A C 1
ATOM 957 O O . SER A 1 120 ? -3.570 4.141 -7.417 1.00 94.50 120 SER A O 1
ATOM 959 N N . GLU A 1 121 ? -5.733 4.200 -8.010 1.00 95.69 121 GLU A N 1
ATOM 960 C CA . GLU A 1 121 ? -6.261 3.558 -6.803 1.00 95.69 121 GLU A CA 1
ATOM 961 C C . GLU A 1 121 ? -6.776 2.156 -7.136 1.00 95.69 121 GLU A C 1
ATOM 963 O O . GLU A 1 121 ? -7.417 1.957 -8.169 1.00 95.69 121 GLU A O 1
ATOM 968 N N . PHE A 1 122 ? -6.507 1.202 -6.248 1.00 96.00 122 PHE A N 1
ATOM 969 C CA . PHE A 1 122 ? -6.936 -0.192 -6.358 1.00 96.00 122 PHE A CA 1
ATOM 970 C C . PHE A 1 122 ? -7.391 -0.706 -4.999 1.00 96.00 122 PHE A C 1
ATOM 972 O O . PHE A 1 122 ? -6.864 -0.291 -3.971 1.00 96.00 122 PHE A O 1
ATOM 979 N N . THR A 1 123 ? -8.277 -1.694 -4.972 1.00 96.69 123 THR A N 1
ATOM 980 C CA . THR A 1 123 ? -8.331 -2.589 -3.809 1.00 96.69 123 THR A CA 1
ATOM 981 C C . THR A 1 123 ? -7.065 -3.462 -3.756 1.00 96.69 123 THR A C 1
ATOM 983 O O . THR A 1 123 ? -6.432 -3.693 -4.792 1.00 96.69 123 THR A O 1
ATOM 986 N N . PRO A 1 124 ? -6.682 -4.013 -2.587 1.00 96.75 124 PRO A N 1
ATOM 987 C CA . PRO A 1 124 ? -5.558 -4.940 -2.494 1.00 96.75 124 PRO A CA 1
ATOM 988 C C . PRO A 1 124 ? -5.647 -6.102 -3.487 1.00 96.75 124 PRO A C 1
ATOM 990 O O . PRO A 1 124 ? -4.651 -6.451 -4.118 1.00 96.75 124 PRO A O 1
ATOM 993 N N . ASP A 1 125 ? -6.832 -6.687 -3.662 1.00 96.25 125 ASP A N 1
ATOM 994 C CA . ASP A 1 125 ? -7.019 -7.813 -4.577 1.00 96.25 125 ASP A CA 1
ATOM 995 C C . ASP A 1 125 ? -6.807 -7.398 -6.042 1.00 96.25 125 ASP A C 1
ATOM 997 O O . ASP A 1 125 ? -6.023 -8.049 -6.734 1.00 96.25 125 ASP A O 1
ATOM 1001 N N . GLU A 1 126 ? -7.396 -6.284 -6.489 1.00 95.81 126 GLU A N 1
ATOM 1002 C CA . GLU A 1 126 ? -7.184 -5.740 -7.843 1.00 95.81 126 GLU A CA 1
ATOM 1003 C C . GLU A 1 126 ? -5.711 -5.382 -8.094 1.00 95.81 126 GLU A C 1
ATOM 1005 O O . GLU A 1 126 ? -5.162 -5.690 -9.155 1.00 95.81 126 GLU A O 1
ATOM 1010 N N . PHE A 1 127 ? -5.026 -4.796 -7.106 1.00 96.94 127 PHE A N 1
ATOM 1011 C CA . PHE A 1 127 ? -3.593 -4.515 -7.206 1.00 96.94 127 PHE A CA 1
ATOM 1012 C C . PHE A 1 127 ? -2.799 -5.796 -7.496 1.00 96.94 127 PHE A C 1
ATOM 1014 O O . PHE A 1 127 ? -1.969 -5.825 -8.407 1.00 96.94 127 PHE A O 1
ATOM 1021 N N . PHE A 1 128 ? -3.083 -6.886 -6.777 1.00 96.94 128 PHE A N 1
ATOM 1022 C CA . PHE A 1 128 ? -2.410 -8.167 -7.000 1.00 96.94 128 PHE A CA 1
ATOM 1023 C C . PHE A 1 128 ? -2.812 -8.864 -8.305 1.00 96.94 128 PHE A C 1
ATOM 1025 O O . PHE A 1 128 ? -2.024 -9.663 -8.813 1.00 96.94 128 PHE A O 1
ATOM 1032 N N . GLU A 1 129 ? -3.978 -8.567 -8.877 1.00 96.19 129 GLU A N 1
ATOM 1033 C CA . GLU A 1 129 ? -4.339 -9.021 -10.226 1.00 96.19 129 GLU A CA 1
ATOM 1034 C C . GLU A 1 129 ? -3.480 -8.344 -11.308 1.00 96.19 129 GLU A C 1
ATOM 1036 O O . GLU A 1 129 ? -3.136 -8.976 -12.312 1.00 96.19 129 GLU A O 1
ATOM 1041 N N . HIS A 1 130 ? -3.069 -7.092 -11.083 1.00 95.88 130 HIS A N 1
ATOM 1042 C CA . HIS A 1 130 ? -2.275 -6.298 -12.027 1.00 95.88 130 HIS A CA 1
ATOM 1043 C C . HIS A 1 130 ? -0.772 -6.228 -11.716 1.00 95.88 130 HIS A C 1
ATOM 1045 O O . HIS A 1 130 ? -0.004 -5.710 -12.533 1.00 95.88 130 HIS A O 1
ATOM 1051 N N . ILE A 1 131 ? -0.327 -6.768 -10.579 1.00 96.81 131 ILE A N 1
ATOM 1052 C CA . ILE A 1 131 ? 1.027 -6.556 -10.047 1.00 96.81 131 ILE A CA 1
ATOM 1053 C C . ILE A 1 131 ? 2.150 -6.931 -11.022 1.00 96.81 131 ILE A C 1
ATOM 1055 O O . ILE A 1 131 ? 3.143 -6.218 -11.109 1.00 96.81 131 ILE A O 1
ATOM 1059 N N . ASP A 1 132 ? 1.982 -7.984 -11.826 1.00 96.75 132 ASP A N 1
ATOM 1060 C CA . ASP A 1 132 ? 2.988 -8.394 -12.816 1.00 96.75 132 ASP A CA 1
ATOM 1061 C C . ASP A 1 132 ? 3.194 -7.327 -13.909 1.00 96.75 132 ASP A C 1
ATOM 1063 O O . ASP A 1 132 ? 4.305 -7.133 -14.406 1.00 96.75 132 ASP A O 1
ATOM 1067 N N . VAL A 1 133 ? 2.124 -6.628 -14.301 1.00 96.25 133 VAL A N 1
ATOM 1068 C CA . VAL A 1 133 ? 2.175 -5.552 -15.302 1.00 96.25 133 VAL A CA 1
ATOM 1069 C C . VAL A 1 133 ? 2.785 -4.292 -14.691 1.00 96.25 133 VAL A C 1
ATOM 1071 O O . VAL A 1 133 ? 3.597 -3.630 -15.339 1.00 96.25 133 VAL A O 1
ATOM 1074 N N . ILE A 1 134 ? 2.435 -3.997 -13.438 1.00 96.88 134 ILE A N 1
ATOM 1075 C CA . ILE A 1 134 ? 2.975 -2.873 -12.665 1.00 96.88 134 ILE A CA 1
ATOM 1076 C C . ILE A 1 134 ? 4.490 -3.035 -12.485 1.00 96.88 134 ILE A C 1
ATOM 1078 O O . ILE A 1 134 ? 5.258 -2.148 -12.849 1.00 96.88 134 ILE A O 1
ATOM 1082 N N . GLU A 1 135 ? 4.945 -4.200 -12.020 1.00 97.25 135 GLU A N 1
ATOM 1083 C CA . GLU A 1 135 ? 6.366 -4.504 -11.801 1.00 97.25 135 GLU A CA 1
ATOM 1084 C C . GLU A 1 135 ? 7.187 -4.526 -13.098 1.00 97.25 135 GLU A C 1
ATOM 1086 O O . GLU A 1 135 ? 8.407 -4.332 -13.068 1.00 97.25 135 GLU A O 1
ATOM 1091 N N . ALA A 1 136 ? 6.548 -4.747 -14.251 1.00 96.31 136 ALA A N 1
ATOM 1092 C CA . ALA A 1 136 ? 7.191 -4.714 -15.562 1.00 96.31 136 ALA A CA 1
ATOM 1093 C C . ALA A 1 136 ? 7.308 -3.301 -16.157 1.00 96.31 136 ALA A C 1
ATOM 1095 O O . ALA A 1 136 ? 8.132 -3.103 -17.052 1.00 96.31 136 ALA A O 1
ATOM 1096 N N . HIS A 1 137 ? 6.536 -2.326 -15.669 1.00 95.44 137 HIS A N 1
ATOM 1097 C CA . HIS A 1 137 ? 6.513 -0.966 -16.206 1.00 95.44 137 HIS A CA 1
ATOM 1098 C C . HIS A 1 137 ? 7.840 -0.233 -15.970 1.00 95.44 137 HIS A C 1
ATOM 1100 O O . HIS A 1 137 ? 8.407 -0.278 -14.874 1.00 95.44 137 HIS A O 1
ATOM 1106 N N . ARG A 1 138 ? 8.365 0.450 -16.990 1.00 95.50 138 ARG A N 1
ATOM 1107 C CA . ARG A 1 138 ? 9.573 1.279 -16.894 1.00 95.50 138 ARG A CA 1
ATOM 1108 C C . ARG A 1 138 ? 9.338 2.664 -17.486 1.00 95.50 138 ARG A C 1
ATOM 1110 O O . ARG A 1 138 ? 8.460 2.865 -18.320 1.00 95.50 138 ARG A O 1
ATOM 1117 N N . LEU A 1 139 ? 10.175 3.621 -17.078 1.00 93.06 139 LEU A N 1
ATOM 1118 C CA . LEU A 1 139 ? 10.124 4.993 -17.579 1.00 93.06 139 LEU A CA 1
ATOM 1119 C C . LEU A 1 139 ? 10.114 5.026 -19.118 1.00 93.06 139 LEU A C 1
ATOM 1121 O O . LEU A 1 139 ? 11.027 4.519 -19.772 1.00 93.06 139 LEU A O 1
ATOM 1125 N N . GLY A 1 140 ? 9.098 5.679 -19.683 1.00 87.31 140 GLY A N 1
ATOM 1126 C CA . GLY A 1 140 ? 8.910 5.826 -21.128 1.00 87.31 140 GLY A CA 1
ATOM 1127 C C . GLY A 1 140 ? 8.029 4.754 -21.772 1.00 87.31 140 GLY A C 1
ATOM 1128 O O . GLY A 1 140 ? 7.644 4.923 -22.934 1.00 87.31 140 GLY A O 1
ATOM 1129 N N . ASP A 1 141 ? 7.661 3.700 -21.041 1.00 89.44 141 ASP A N 1
ATOM 1130 C CA . ASP A 1 141 ? 6.587 2.810 -21.464 1.00 89.44 141 ASP A CA 1
ATOM 1131 C C . ASP A 1 141 ? 5.260 3.574 -21.494 1.00 89.44 141 ASP A C 1
ATOM 1133 O O . ASP A 1 141 ? 5.033 4.532 -20.752 1.00 89.44 141 ASP A O 1
ATOM 1137 N N . SER A 1 142 ? 4.352 3.153 -22.375 1.00 85.69 142 SER A N 1
ATOM 1138 C CA . SER A 1 142 ? 2.975 3.640 -22.281 1.00 85.69 142 SER A CA 1
ATOM 1139 C C . SER A 1 142 ? 2.375 3.177 -20.959 1.00 85.69 142 SER A C 1
ATOM 1141 O O . SER A 1 142 ? 2.669 2.065 -20.513 1.00 85.69 142 SER A O 1
ATOM 1143 N N . ALA A 1 143 ? 1.535 4.022 -20.355 1.00 79.50 143 ALA A N 1
ATOM 1144 C CA . ALA A 1 143 ? 0.795 3.637 -19.163 1.00 79.50 143 ALA A CA 1
ATOM 1145 C C . ALA A 1 143 ? 0.082 2.297 -19.428 1.00 79.50 143 ALA A C 1
ATOM 1147 O O . ALA A 1 143 ? -0.541 2.150 -20.490 1.00 79.50 143 ALA A O 1
ATOM 1148 N N . PRO A 1 144 ? 0.241 1.304 -18.536 1.00 81.69 144 PRO A N 1
ATOM 1149 C CA . PRO A 1 144 ? -0.398 0.014 -18.712 1.00 81.69 144 PRO A CA 1
ATOM 1150 C C . PRO A 1 144 ? -1.919 0.176 -18.714 1.00 81.69 144 PRO A C 1
ATOM 1152 O O . PRO A 1 144 ? -2.465 1.088 -18.097 1.00 81.69 144 PRO A O 1
ATOM 1155 N N . ASP A 1 145 ? -2.598 -0.707 -19.442 1.00 81.56 145 ASP A N 1
ATOM 1156 C CA . ASP A 1 145 ? -4.058 -0.752 -19.453 1.00 81.56 145 ASP A CA 1
ATOM 1157 C C . ASP A 1 145 ? -4.529 -1.410 -18.149 1.00 81.56 145 ASP A C 1
ATOM 1159 O O . ASP A 1 145 ? -4.554 -2.636 -18.031 1.00 81.56 145 ASP A O 1
ATOM 1163 N N . LEU A 1 146 ? -4.780 -0.575 -17.141 1.00 77.25 146 LEU A N 1
ATOM 1164 C CA . LEU A 1 146 ? -5.230 -0.957 -15.800 1.00 77.25 146 LEU A CA 1
ATOM 1165 C C . LEU A 1 146 ? -6.747 -0.742 -15.690 1.00 77.25 146 LEU A C 1
ATOM 1167 O O . LEU A 1 146 ? -7.206 -0.029 -14.802 1.00 77.25 146 LEU A O 1
ATOM 1171 N N . ASP A 1 147 ? -7.512 -1.249 -16.664 1.00 62.66 147 ASP A N 1
ATOM 1172 C CA . ASP A 1 147 ? -8.964 -1.042 -16.743 1.00 62.66 147 ASP A CA 1
ATOM 1173 C C . ASP A 1 147 ? -9.638 -1.577 -15.464 1.00 62.66 147 ASP A C 1
ATOM 1175 O O . ASP A 1 147 ? -9.727 -2.788 -15.254 1.00 62.66 147 ASP A O 1
ATOM 1179 N N . LEU A 1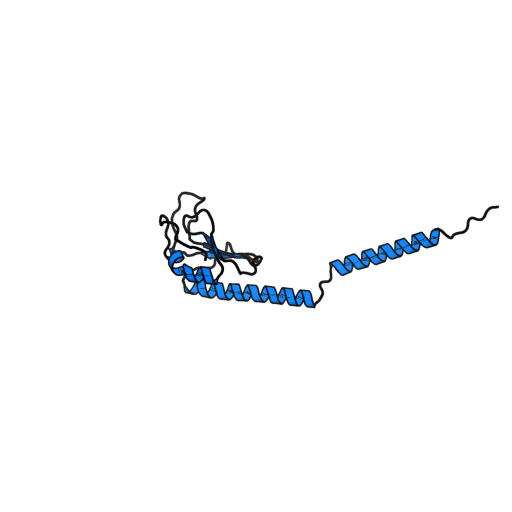 148 ? -10.064 -0.653 -14.595 1.00 55.38 148 LEU A N 1
ATOM 1180 C CA . LEU A 1 148 ? -10.756 -0.931 -13.336 1.00 55.38 148 LEU A CA 1
ATOM 1181 C C . LEU A 1 148 ? -12.170 -1.431 -13.672 1.00 55.38 148 LEU A C 1
ATOM 1183 O O . LEU A 1 148 ? -13.015 -0.649 -14.121 1.00 55.38 148 LEU A O 1
ATOM 1187 N N . SER A 1 149 ? -12.412 -2.736 -13.534 1.00 47.41 149 SER A N 1
ATOM 1188 C CA . SER A 1 149 ? -13.684 -3.378 -13.909 1.00 47.41 149 SER A CA 1
ATOM 1189 C C . SER A 1 149 ? -14.798 -3.196 -12.886 1.00 47.41 149 SER A C 1
ATOM 1191 O O . SER A 1 149 ? -14.518 -3.428 -11.694 1.00 47.41 149 SER A O 1
#

Radius of gyration: 28.51 Å; chains: 1; bounding box: 62×61×78 Å

Foldseek 3Di:
DDDDDPPPPVVVVVVVVVVVVVVVVVVVVVVDDPPVVVVVVVVLLVQLVVLVVVLCVVVVVVQWDWDPPPDDPFKTKIWRPLQADDDPDPLFARTWMWMATVVVSRQWIWIRAGRDNDIDIDGSVLCVVCVVVRSPDYPPDDDDPSPDD